Protein AF-A0A2C9KRB4-F1 (afdb_monomer_lite)

pLDDT: mean 85.04, std 13.97, range [36.88, 95.88]

Radius of gyration: 38.35 Å; chains: 1; bounding box: 72×37×113 Å

Sequence (170 aa):
MSRGKLKPEDERCIQTNYVYLKENLNALDIVDYLYQHSVITLDDKQNISKPGLSRPDRNEVLLSTLLNAGPGDAFKYFLASLSKQYVHVLKKIQNKEGRTVDSGEQQTQSLLDKLADKDRIIANLKEENESLKIDLTEALKNVDSLKEELSEFSVDILLLSYTLDILLHI

Secondary structure (DSSP, 8-state):
---BPPPHHHHHHHHHTHHHHHHH--HHHHHHHHHHTTSS-HHHHHHHT-TT--HHHHHHHHHHHHHTB-SSSHHHHHHHHHHHH-HHHHHHHHHHS---TTTHHHHHHHHHHHHHHHHHHHHHHHHHHHHHHHHHHHHHHHHHHHHHHHHHHHHHHHHHHHHHHHHH--

Organism: Biomphalaria glabrata (NCBI:txid6526)

Structure (mmCIF, N/CA/C/O backbone):
data_AF-A0A2C9KRB4-F1
#
_entry.id   AF-A0A2C9KRB4-F1
#
loop_
_atom_site.group_PDB
_atom_site.id
_atom_site.type_symbol
_atom_site.label_atom_id
_atom_site.label_alt_id
_atom_site.label_comp_id
_atom_site.label_asym_id
_atom_site.label_entity_id
_atom_site.label_seq_id
_atom_site.pdbx_PDB_ins_code
_atom_site.Cartn_x
_atom_site.Cartn_y
_atom_site.Cartn_z
_atom_site.occupancy
_atom_site.B_iso_or_equiv
_atom_site.auth_seq_id
_atom_site.auth_comp_id
_atom_site.auth_asym_id
_atom_site.auth_atom_id
_atom_site.pdbx_PDB_model_num
ATOM 1 N N . MET A 1 1 ? 1.153 -10.841 -25.582 1.00 51.75 1 MET A N 1
ATOM 2 C CA . MET A 1 1 ? 0.767 -9.624 -24.840 1.00 51.75 1 MET A CA 1
ATOM 3 C C . MET A 1 1 ? 0.851 -8.455 -25.798 1.00 51.75 1 MET A C 1
ATOM 5 O O . MET A 1 1 ? 1.926 -8.230 -26.345 1.00 51.75 1 MET A O 1
ATOM 9 N N . SER A 1 2 ? -0.255 -7.765 -26.062 1.00 53.62 2 SER A N 1
ATOM 10 C CA . SER A 1 2 ? -0.237 -6.569 -26.907 1.00 53.62 2 SER A CA 1
ATOM 11 C C . SER A 1 2 ? 0.432 -5.440 -26.128 1.00 53.62 2 SER A C 1
ATOM 13 O O . SER A 1 2 ? -0.192 -4.821 -25.270 1.00 53.62 2 SER A O 1
ATOM 15 N N . ARG A 1 3 ? 1.730 -5.234 -26.373 1.00 66.06 3 ARG A N 1
ATOM 16 C CA . ARG A 1 3 ? 2.472 -4.090 -25.837 1.00 66.06 3 ARG A CA 1
ATOM 17 C C . ARG A 1 3 ? 1.880 -2.803 -26.399 1.00 66.06 3 ARG A C 1
ATOM 19 O O . ARG A 1 3 ? 1.492 -2.752 -27.564 1.00 66.06 3 ARG A O 1
ATOM 26 N N . GLY A 1 4 ? 1.793 -1.781 -25.562 1.00 77.75 4 GLY A N 1
ATOM 27 C CA . GLY A 1 4 ? 1.141 -0.526 -25.907 1.00 77.75 4 GLY A CA 1
ATOM 28 C C . GLY A 1 4 ? 1.302 0.497 -24.797 1.00 77.75 4 GLY A C 1
ATOM 29 O O . GLY A 1 4 ? 1.975 0.247 -23.800 1.00 77.75 4 GLY A O 1
ATOM 30 N N . LYS A 1 5 ? 0.668 1.653 -24.952 1.00 84.19 5 LYS A N 1
ATOM 31 C CA . LYS A 1 5 ? 0.693 2.669 -23.901 1.00 84.19 5 LYS A CA 1
ATOM 32 C C . LYS A 1 5 ? -0.172 2.240 -22.723 1.00 84.19 5 LYS A C 1
ATOM 34 O O . LYS A 1 5 ? -1.216 1.610 -22.913 1.00 84.19 5 LYS A O 1
ATOM 39 N N . LEU A 1 6 ? 0.282 2.575 -21.521 1.00 87.38 6 LEU A N 1
ATOM 40 C CA . LEU A 1 6 ? -0.529 2.501 -20.311 1.00 87.38 6 LEU A CA 1
ATOM 41 C C . LEU A 1 6 ? -1.805 3.350 -20.484 1.00 87.38 6 LEU A C 1
ATOM 43 O O . LEU A 1 6 ? -1.886 4.196 -21.379 1.00 87.38 6 LEU A O 1
ATOM 47 N N . LYS A 1 7 ? -2.822 3.136 -19.642 1.00 89.12 7 LYS A N 1
ATOM 48 C CA . LYS A 1 7 ? -3.998 4.018 -19.650 1.00 89.12 7 LYS A CA 1
ATOM 49 C C . LYS A 1 7 ? -3.538 5.459 -19.392 1.00 89.12 7 LYS A C 1
ATOM 51 O O . LYS A 1 7 ? -2.646 5.634 -18.562 1.00 89.12 7 LYS A O 1
ATOM 56 N N . PRO A 1 8 ? -4.117 6.477 -20.055 1.00 86.44 8 PRO A N 1
ATOM 57 C CA . PRO A 1 8 ? -3.631 7.855 -19.957 1.00 86.44 8 PRO A CA 1
ATOM 58 C C . PRO A 1 8 ? -3.492 8.362 -18.521 1.00 86.44 8 PRO A C 1
ATOM 60 O O . PRO A 1 8 ? -2.616 9.167 -18.218 1.00 86.44 8 PRO A O 1
ATOM 63 N N . GLU A 1 9 ? -4.350 7.895 -17.622 1.00 86.62 9 GLU A N 1
ATOM 64 C CA . GLU A 1 9 ? -4.363 8.348 -16.237 1.00 86.62 9 GLU A CA 1
ATOM 65 C C . GLU A 1 9 ? -3.289 7.651 -15.408 1.00 86.62 9 GLU A C 1
ATOM 67 O O . GLU A 1 9 ? -2.543 8.319 -14.703 1.00 86.62 9 GLU A O 1
ATOM 72 N N . ASP A 1 10 ? -3.115 6.346 -15.596 1.00 89.25 10 ASP A N 1
ATOM 73 C CA . ASP A 1 10 ? -2.020 5.592 -14.985 1.00 89.25 10 ASP A CA 1
ATOM 74 C C . ASP A 1 10 ? -0.652 6.094 -15.504 1.00 89.25 10 ASP A C 1
ATOM 76 O O . ASP A 1 10 ? 0.325 6.196 -14.757 1.00 89.25 10 ASP A O 1
ATOM 80 N N . GLU A 1 11 ? -0.576 6.451 -16.794 1.00 89.50 11 GLU A N 1
ATOM 81 C CA . GLU A 1 11 ? 0.613 7.036 -17.425 1.00 89.50 11 GLU A CA 1
ATOM 82 C C . GLU A 1 11 ? 0.963 8.371 -16.755 1.00 89.50 11 GLU A C 1
ATOM 84 O O . GLU A 1 11 ? 2.108 8.605 -16.350 1.00 89.50 11 GLU A O 1
ATOM 89 N N . ARG A 1 12 ? -0.052 9.221 -16.561 1.00 89.94 12 ARG A N 1
ATOM 90 C CA . ARG A 1 12 ? 0.076 10.510 -15.881 1.00 89.94 12 ARG A CA 1
ATOM 91 C C . ARG A 1 12 ? 0.514 10.351 -14.425 1.00 89.94 12 ARG A C 1
ATOM 93 O O . ARG A 1 12 ? 1.317 11.174 -13.970 1.00 89.94 12 ARG A O 1
ATOM 100 N N . CYS A 1 13 ? 0.076 9.303 -13.722 1.00 89.38 13 CYS A N 1
ATOM 101 C CA . CYS A 1 13 ? 0.550 8.995 -12.370 1.00 89.38 13 CYS A CA 1
ATOM 102 C C . CYS A 1 13 ? 2.064 8.843 -12.336 1.00 89.38 13 CYS A C 1
ATOM 104 O O . CYS A 1 13 ? 2.760 9.460 -11.521 1.00 89.38 13 CYS A O 1
ATOM 106 N N . ILE A 1 14 ? 2.565 7.973 -13.213 1.00 91.00 14 ILE A N 1
ATOM 107 C CA . ILE A 1 14 ? 3.976 7.614 -13.263 1.00 91.00 14 ILE A CA 1
ATOM 108 C C . ILE A 1 14 ? 4.787 8.840 -13.667 1.00 91.00 14 ILE A C 1
ATOM 110 O O . ILE A 1 14 ? 5.778 9.143 -13.011 1.00 91.00 14 ILE A O 1
ATOM 114 N N . GLN A 1 15 ? 4.345 9.583 -14.684 1.00 91.88 15 GLN A N 1
ATOM 115 C CA . GLN A 1 15 ? 5.037 10.780 -15.165 1.00 91.88 15 GLN A CA 1
ATOM 116 C C . GLN A 1 15 ? 5.104 11.881 -14.099 1.00 91.88 15 GLN A C 1
ATOM 118 O O . GLN A 1 15 ? 6.171 12.441 -13.853 1.00 91.88 15 GLN A O 1
ATOM 123 N N . THR A 1 16 ? 3.999 12.149 -13.398 1.00 91.62 16 THR A N 1
ATOM 124 C CA . THR A 1 16 ? 3.935 13.189 -12.352 1.00 91.62 16 THR A CA 1
ATOM 125 C C . THR A 1 16 ? 4.835 12.860 -11.158 1.00 91.62 16 THR A C 1
ATOM 127 O O . THR A 1 16 ? 5.365 13.754 -10.494 1.00 91.62 16 THR A O 1
ATOM 130 N N . ASN A 1 17 ? 5.033 11.571 -10.879 1.00 92.44 17 ASN A N 1
ATOM 131 C CA . ASN A 1 17 ? 5.830 11.092 -9.754 1.00 92.44 17 ASN A CA 1
ATOM 132 C C . ASN A 1 17 ? 7.190 10.517 -10.183 1.00 92.44 17 ASN A C 1
ATOM 134 O O . ASN A 1 17 ? 7.875 9.918 -9.357 1.00 92.44 17 ASN A O 1
ATOM 138 N N . TYR A 1 18 ? 7.605 10.714 -11.437 1.00 92.38 18 TYR A N 1
ATOM 139 C CA . TYR A 1 18 ? 8.699 9.962 -12.057 1.00 92.38 18 TYR A CA 1
ATOM 140 C C . TYR A 1 18 ? 10.023 10.084 -11.299 1.00 92.38 18 TYR A C 1
ATOM 142 O O . TYR A 1 18 ? 10.625 9.078 -10.933 1.00 92.38 18 TYR A O 1
ATOM 150 N N . VAL A 1 19 ? 10.443 11.316 -10.991 1.00 92.31 19 VAL A N 1
ATOM 151 C CA . VAL A 1 19 ? 11.684 11.589 -10.242 1.00 92.31 19 VAL A CA 1
ATOM 152 C C . VAL A 1 19 ? 11.634 10.945 -8.857 1.00 92.31 19 VAL A C 1
ATOM 154 O O . VAL A 1 19 ? 12.566 10.260 -8.444 1.00 92.31 19 VAL A O 1
ATOM 157 N N . TYR A 1 20 ? 10.503 11.091 -8.166 1.00 93.19 20 TYR A N 1
ATOM 158 C CA . TYR A 1 20 ? 10.317 10.528 -6.835 1.00 93.19 20 TYR A CA 1
ATOM 159 C C . TYR A 1 20 ? 10.381 8.993 -6.851 1.00 93.19 20 TYR A C 1
ATOM 161 O O . TYR A 1 20 ? 11.080 8.399 -6.031 1.00 93.19 20 TYR A O 1
ATOM 169 N N . LEU A 1 21 ? 9.709 8.351 -7.810 1.00 93.81 21 LEU A N 1
ATOM 170 C CA . LEU A 1 21 ? 9.755 6.901 -8.004 1.00 93.81 21 LEU A CA 1
ATOM 171 C C . LEU A 1 21 ? 11.175 6.429 -8.350 1.00 93.81 21 LEU A C 1
ATOM 173 O O . LEU A 1 21 ? 11.656 5.453 -7.779 1.00 93.81 21 LEU A O 1
ATOM 177 N N . LYS A 1 22 ? 11.887 7.151 -9.222 1.00 94.31 22 LYS A N 1
ATOM 178 C CA . LYS A 1 22 ? 13.268 6.830 -9.603 1.00 94.31 22 LYS A CA 1
ATOM 179 C C . LYS A 1 22 ? 14.219 6.830 -8.402 1.00 94.31 22 LYS A C 1
ATOM 181 O O . LYS A 1 22 ? 15.101 5.978 -8.325 1.00 94.31 22 LYS A O 1
ATOM 186 N N . GLU A 1 23 ? 14.032 7.734 -7.447 1.00 93.50 23 GLU A N 1
ATOM 187 C CA . GLU A 1 23 ? 14.909 7.855 -6.276 1.00 93.50 23 GLU A CA 1
ATOM 188 C C . GLU A 1 23 ? 14.564 6.887 -5.135 1.00 93.50 23 GLU A C 1
ATOM 190 O O . GLU A 1 23 ? 15.471 6.424 -4.433 1.00 93.50 23 GLU A O 1
ATOM 195 N N . ASN A 1 24 ? 13.274 6.577 -4.957 1.00 92.75 24 ASN A N 1
ATOM 196 C CA . ASN A 1 24 ? 12.744 5.907 -3.761 1.00 92.75 24 ASN A CA 1
ATOM 197 C C . ASN A 1 24 ? 12.377 4.431 -3.973 1.00 92.75 24 ASN A C 1
ATOM 199 O O . ASN A 1 24 ? 11.969 3.766 -3.024 1.00 92.75 24 ASN A O 1
ATOM 203 N N . LEU A 1 25 ? 12.521 3.906 -5.190 1.00 94.00 25 LEU A N 1
ATOM 204 C CA . LEU A 1 25 ? 12.311 2.489 -5.476 1.00 94.00 25 LEU A CA 1
ATOM 205 C C . LEU A 1 25 ? 13.623 1.701 -5.506 1.00 94.00 25 LEU A C 1
ATOM 207 O O . LEU A 1 25 ? 14.718 2.245 -5.671 1.00 94.00 25 LEU A O 1
ATOM 211 N N . ASN A 1 26 ? 13.494 0.384 -5.414 1.00 94.25 26 ASN A N 1
ATOM 212 C CA . ASN A 1 26 ? 14.504 -0.555 -5.869 1.00 94.25 26 ASN A CA 1
ATOM 213 C C . ASN A 1 26 ? 13.834 -1.560 -6.806 1.00 94.25 26 ASN A C 1
ATOM 215 O O . ASN A 1 26 ? 13.062 -2.416 -6.376 1.00 94.25 26 ASN A O 1
ATOM 219 N N . ALA A 1 27 ? 14.128 -1.447 -8.100 1.00 93.62 27 ALA A N 1
ATOM 220 C CA . ALA A 1 27 ? 13.495 -2.259 -9.131 1.00 93.62 27 ALA A CA 1
ATOM 221 C C . ALA A 1 27 ? 13.661 -3.771 -8.910 1.00 93.62 27 ALA A C 1
ATOM 223 O O . ALA A 1 27 ? 12.767 -4.532 -9.274 1.00 93.62 27 ALA A O 1
ATOM 224 N N . LEU A 1 28 ? 14.761 -4.208 -8.283 1.00 94.31 28 LEU A N 1
ATOM 225 C CA . LEU A 1 28 ? 15.015 -5.627 -8.016 1.00 94.31 28 LEU A CA 1
ATOM 226 C C . LEU A 1 28 ? 13.989 -6.255 -7.070 1.00 94.31 28 LEU A C 1
ATOM 228 O O . LEU A 1 28 ? 13.692 -7.435 -7.205 1.00 94.31 28 LEU A O 1
ATOM 232 N N . ASP A 1 29 ? 13.406 -5.470 -6.168 1.00 93.75 29 ASP A N 1
ATOM 233 C CA . ASP A 1 29 ? 12.426 -5.982 -5.206 1.00 93.75 29 ASP A CA 1
ATOM 234 C C . ASP A 1 29 ? 11.039 -6.185 -5.840 1.00 93.75 29 ASP A C 1
ATOM 236 O O . ASP A 1 29 ? 10.172 -6.874 -5.305 1.00 93.75 29 ASP A O 1
ATOM 240 N N . ILE A 1 30 ? 10.822 -5.560 -6.999 1.00 94.00 30 ILE A N 1
ATOM 241 C CA . ILE A 1 30 ? 9.525 -5.460 -7.673 1.00 94.00 30 ILE A CA 1
ATOM 242 C C . ILE A 1 30 ? 9.490 -6.327 -8.940 1.00 94.00 30 ILE A C 1
ATOM 244 O O . ILE A 1 30 ? 8.440 -6.862 -9.302 1.00 94.00 30 ILE A O 1
ATOM 248 N N . VAL A 1 31 ? 10.633 -6.483 -9.616 1.00 94.69 31 VAL A N 1
ATOM 249 C CA . VAL A 1 31 ? 10.746 -7.120 -10.937 1.00 94.69 31 VAL A CA 1
ATOM 250 C C . VAL A 1 31 ? 10.208 -8.553 -10.956 1.00 94.69 31 VAL A C 1
ATOM 252 O O . VAL A 1 31 ? 9.504 -8.930 -11.891 1.00 94.69 31 VAL A O 1
ATOM 255 N N . ASP A 1 32 ? 10.457 -9.337 -9.905 1.00 94.81 32 ASP A N 1
ATOM 256 C CA . ASP A 1 32 ? 9.983 -10.721 -9.819 1.00 94.81 32 ASP A CA 1
ATOM 257 C C . ASP A 1 32 ? 8.461 -10.800 -9.731 1.00 94.81 32 ASP A C 1
ATOM 259 O O . ASP A 1 32 ? 7.839 -11.619 -10.410 1.00 94.81 32 ASP A O 1
ATOM 263 N N . TYR A 1 33 ? 7.855 -9.902 -8.953 1.00 94.88 33 TYR A N 1
ATOM 264 C CA . TYR A 1 33 ? 6.407 -9.821 -8.816 1.00 94.88 33 TYR A CA 1
ATOM 265 C C . TYR A 1 33 ? 5.746 -9.413 -10.139 1.00 94.88 33 TYR A C 1
ATOM 267 O O . TYR A 1 33 ? 4.766 -10.023 -10.566 1.00 94.88 33 TYR A O 1
ATOM 275 N N . LEU A 1 34 ? 6.308 -8.420 -10.831 1.00 93.62 34 LEU A N 1
ATOM 276 C CA . LEU A 1 34 ? 5.795 -7.987 -12.132 1.00 93.62 34 LEU A CA 1
ATOM 277 C C . LEU A 1 34 ? 5.938 -9.072 -13.202 1.00 93.62 34 LEU A C 1
ATOM 279 O O . LEU A 1 34 ? 5.033 -9.242 -14.020 1.00 93.62 34 LEU A O 1
ATOM 283 N N . TYR A 1 35 ? 7.036 -9.827 -13.184 1.00 94.62 35 TYR A N 1
ATOM 284 C CA . TYR A 1 35 ? 7.238 -10.952 -14.094 1.00 94.62 35 TYR A CA 1
ATOM 285 C C . TYR A 1 35 ? 6.245 -12.087 -13.818 1.00 94.62 35 TYR A C 1
ATOM 287 O O . TYR A 1 35 ? 5.615 -12.594 -14.744 1.00 94.62 35 TYR A O 1
ATOM 295 N N . GLN A 1 36 ? 6.029 -12.440 -12.545 1.00 94.94 36 GLN A N 1
ATOM 296 C CA . GLN A 1 36 ? 5.055 -13.460 -12.144 1.00 94.94 36 GLN A CA 1
ATOM 297 C C . GLN A 1 36 ? 3.637 -13.129 -12.632 1.00 94.94 36 GLN A C 1
ATOM 299 O O . GLN A 1 36 ? 2.911 -14.012 -13.084 1.00 94.94 36 GLN A O 1
ATOM 304 N N . HIS A 1 37 ? 3.253 -11.854 -12.580 1.00 92.56 37 HIS A N 1
ATOM 305 C CA . HIS A 1 37 ? 1.958 -11.375 -13.068 1.00 92.56 37 HIS A CA 1
ATOM 306 C C . HIS A 1 37 ? 1.946 -11.046 -14.569 1.00 92.56 37 HIS A C 1
ATOM 308 O O . HIS A 1 37 ? 0.973 -10.487 -15.068 1.00 92.56 37 HIS A O 1
ATOM 314 N N . SER A 1 38 ? 3.005 -11.416 -15.299 1.00 90.81 38 SER A N 1
ATOM 315 C CA . SER A 1 38 ? 3.153 -11.202 -16.743 1.00 90.81 38 SER A CA 1
ATOM 316 C C . SER A 1 38 ? 2.988 -9.735 -17.178 1.00 90.81 38 SER A C 1
ATOM 318 O O . SER A 1 38 ? 2.582 -9.451 -18.302 1.00 90.81 38 SER A O 1
ATOM 320 N N . VAL A 1 39 ? 3.312 -8.792 -16.288 1.00 92.19 39 VAL A N 1
ATOM 321 C CA . VAL A 1 39 ? 3.333 -7.349 -16.582 1.00 92.19 39 VAL A CA 1
ATOM 322 C C . VAL A 1 39 ? 4.549 -6.995 -17.432 1.00 92.19 39 VAL A C 1
ATOM 324 O O . VAL A 1 39 ? 4.472 -6.150 -18.320 1.00 92.19 39 VAL A O 1
ATOM 327 N N . ILE A 1 40 ? 5.667 -7.662 -17.157 1.00 93.56 40 ILE A N 1
ATOM 328 C CA . ILE A 1 40 ? 6.922 -7.531 -17.891 1.00 93.56 40 ILE A CA 1
ATOM 329 C C . ILE A 1 40 ? 7.336 -8.889 -18.456 1.00 93.56 40 ILE A C 1
ATOM 331 O O . ILE A 1 40 ? 6.948 -9.942 -17.947 1.00 93.56 40 ILE A O 1
ATOM 335 N N . THR A 1 41 ? 8.134 -8.865 -19.516 1.00 93.38 41 THR A N 1
ATOM 336 C CA . THR A 1 41 ? 8.676 -10.068 -20.157 1.00 93.38 41 THR A CA 1
ATOM 337 C C . THR A 1 41 ? 9.975 -10.527 -19.494 1.00 93.38 41 THR A C 1
ATOM 339 O O . THR A 1 41 ? 10.550 -9.828 -18.656 1.00 93.38 41 THR A O 1
ATOM 342 N N . LEU A 1 42 ? 10.457 -11.713 -19.876 1.00 93.56 42 LEU A N 1
ATOM 343 C CA . LEU A 1 42 ? 11.749 -12.213 -19.409 1.00 93.56 42 LEU A CA 1
ATOM 344 C C . LEU A 1 42 ? 12.895 -11.284 -19.840 1.00 93.56 42 LEU A C 1
ATOM 346 O O . LEU A 1 42 ? 13.772 -10.999 -19.028 1.00 93.56 42 LEU A O 1
ATOM 350 N N . ASP A 1 43 ? 12.839 -10.764 -21.067 1.00 93.88 43 ASP A N 1
ATOM 351 C CA . ASP A 1 43 ? 13.831 -9.822 -21.596 1.00 93.88 43 ASP A CA 1
ATOM 352 C C . ASP A 1 43 ? 13.854 -8.526 -20.778 1.00 93.88 43 ASP A C 1
ATOM 354 O O . ASP A 1 43 ? 14.919 -8.039 -20.403 1.00 93.88 43 ASP A O 1
ATOM 358 N N . ASP A 1 44 ? 12.682 -7.990 -20.421 1.00 94.25 44 ASP A N 1
ATOM 359 C CA . ASP A 1 44 ? 12.593 -6.797 -19.569 1.00 94.25 44 ASP A CA 1
ATOM 360 C C . ASP A 1 44 ? 13.193 -7.057 -18.189 1.00 94.25 44 ASP A C 1
ATOM 362 O O . ASP A 1 44 ? 13.971 -6.249 -17.684 1.00 94.25 44 ASP A O 1
ATOM 366 N N . LYS A 1 45 ? 12.864 -8.205 -17.583 1.00 94.31 45 LYS A N 1
ATOM 367 C CA . LYS A 1 45 ? 13.419 -8.608 -16.290 1.00 94.31 45 LYS A CA 1
ATOM 368 C C . LYS A 1 45 ? 14.944 -8.695 -16.357 1.00 94.31 45 LYS A C 1
ATOM 370 O O . LYS A 1 45 ? 15.618 -8.166 -15.479 1.00 94.31 45 LYS A O 1
ATOM 375 N N . GLN A 1 46 ? 15.495 -9.304 -17.405 1.00 94.12 46 GLN A N 1
ATOM 376 C CA . GLN A 1 46 ? 16.944 -9.373 -17.606 1.00 94.12 46 GLN A CA 1
ATOM 377 C C . GLN A 1 46 ? 17.568 -7.987 -17.802 1.00 94.12 46 GLN A C 1
ATOM 379 O O . GLN A 1 46 ? 18.629 -7.718 -17.242 1.00 94.12 46 GLN A O 1
ATOM 384 N N . ASN A 1 47 ? 16.900 -7.089 -18.529 1.00 94.06 47 ASN A N 1
ATOM 385 C CA . ASN A 1 47 ? 17.357 -5.714 -18.731 1.00 94.06 47 ASN A CA 1
ATOM 386 C C . ASN A 1 47 ? 17.364 -4.904 -17.427 1.00 94.06 47 ASN A C 1
ATOM 388 O O . ASN A 1 47 ? 18.324 -4.184 -17.156 1.00 94.06 47 ASN A O 1
ATOM 392 N N . ILE A 1 48 ? 16.333 -5.051 -16.593 1.00 93.75 48 ILE A N 1
ATOM 393 C CA . ILE A 1 48 ? 16.219 -4.379 -15.290 1.00 93.75 48 ILE A CA 1
ATOM 394 C C . ILE A 1 48 ? 17.249 -4.932 -14.296 1.00 93.75 48 ILE A C 1
ATOM 396 O O . ILE A 1 48 ? 17.855 -4.178 -13.534 1.00 93.75 48 ILE A O 1
ATOM 400 N N . SER A 1 49 ? 17.472 -6.247 -14.306 1.00 92.50 49 SER A N 1
ATOM 401 C CA . SER A 1 49 ? 18.419 -6.934 -13.420 1.00 92.50 49 SER A CA 1
ATOM 402 C C . SER A 1 49 ? 19.847 -6.987 -13.967 1.00 92.50 49 SER A C 1
ATOM 404 O O . SER A 1 49 ? 20.696 -7.674 -13.396 1.00 92.50 49 SER A O 1
ATOM 406 N N . LYS A 1 50 ? 20.137 -6.274 -15.061 1.00 92.81 50 LYS A N 1
ATOM 407 C CA . LYS A 1 50 ? 21.443 -6.327 -15.711 1.00 92.81 50 LYS A CA 1
ATOM 408 C C . LYS A 1 50 ? 22.549 -5.838 -14.751 1.00 92.81 50 LYS A C 1
ATOM 410 O O . LYS A 1 50 ? 22.418 -4.773 -14.133 1.00 92.81 50 LYS A O 1
ATOM 415 N N . PRO A 1 51 ? 23.658 -6.590 -14.620 1.00 88.94 51 PRO A N 1
ATOM 416 C CA . PRO A 1 51 ? 24.786 -6.183 -13.790 1.00 88.94 51 PRO A CA 1
ATOM 417 C C . PRO A 1 51 ? 25.372 -4.842 -14.245 1.00 88.94 51 PRO A C 1
ATOM 419 O O . PRO A 1 51 ? 25.439 -4.555 -15.439 1.00 88.94 51 PRO A O 1
ATOM 422 N N . GLY A 1 52 ? 25.816 -4.025 -13.289 1.00 88.75 52 GLY A N 1
ATOM 423 C CA . GLY A 1 52 ? 26.480 -2.745 -13.562 1.00 88.75 52 GLY A CA 1
ATOM 424 C C . GLY A 1 52 ? 25.562 -1.522 -13.669 1.00 88.75 52 GLY A C 1
ATOM 425 O O . GLY A 1 52 ? 26.072 -0.409 -13.626 1.00 88.75 52 GLY A O 1
ATOM 426 N N . LEU A 1 53 ? 24.233 -1.679 -13.728 1.00 92.06 53 LEU A N 1
ATOM 427 C CA . LEU A 1 53 ? 23.329 -0.527 -13.601 1.00 92.06 53 LEU A CA 1
ATOM 428 C C . LEU A 1 53 ? 23.274 -0.026 -12.157 1.00 92.06 53 LEU A C 1
ATOM 430 O O . LEU A 1 53 ? 23.210 -0.833 -11.224 1.00 92.06 53 LEU A O 1
ATOM 434 N N . SER A 1 54 ? 23.235 1.293 -11.970 1.00 93.62 54 SER A N 1
ATOM 435 C CA . SER A 1 54 ? 22.959 1.894 -10.665 1.00 93.62 54 SER A CA 1
ATOM 436 C C . SER A 1 54 ? 21.476 1.732 -10.293 1.00 93.62 54 SER A C 1
ATOM 438 O O . SER A 1 54 ? 20.630 1.493 -11.156 1.00 93.62 54 SER A O 1
ATOM 440 N N . ARG A 1 55 ? 21.127 1.858 -9.003 1.00 94.12 55 ARG A N 1
ATOM 441 C CA . ARG A 1 55 ? 19.722 1.806 -8.547 1.00 94.12 55 ARG A CA 1
ATOM 442 C C . ARG A 1 55 ? 18.797 2.754 -9.338 1.00 94.12 55 ARG A C 1
ATOM 444 O O . ARG A 1 55 ? 17.785 2.263 -9.837 1.00 94.12 55 ARG A O 1
ATOM 451 N N . PRO A 1 56 ? 19.104 4.059 -9.489 1.00 93.81 56 PRO A N 1
ATOM 452 C CA . PRO A 1 56 ? 18.232 4.961 -10.238 1.00 93.81 56 PRO A CA 1
ATOM 453 C C . PRO A 1 56 ? 18.115 4.584 -11.720 1.00 93.81 56 PRO A C 1
ATOM 455 O O . PRO A 1 56 ? 17.029 4.722 -12.276 1.00 93.81 56 PRO A O 1
ATOM 458 N N . ASP A 1 57 ? 19.170 4.056 -12.345 1.00 94.56 57 ASP A N 1
ATOM 459 C CA . ASP A 1 57 ? 19.104 3.643 -13.754 1.00 94.56 57 ASP A CA 1
ATOM 460 C C . ASP A 1 57 ? 18.232 2.393 -13.933 1.00 94.56 57 ASP A C 1
ATOM 462 O O . ASP A 1 57 ? 17.416 2.328 -14.848 1.00 94.56 57 ASP A O 1
ATOM 466 N N . ARG A 1 58 ? 18.320 1.414 -13.019 1.00 95.50 58 ARG A N 1
ATOM 467 C CA . ARG A 1 58 ? 17.412 0.247 -13.033 1.00 95.50 58 ARG A CA 1
ATOM 468 C C . ARG A 1 58 ? 15.959 0.667 -12.857 1.00 95.50 58 ARG A C 1
ATOM 470 O O . ARG A 1 58 ? 15.079 0.135 -13.530 1.00 95.50 58 ARG A O 1
ATOM 477 N N . ASN A 1 59 ? 15.706 1.619 -11.961 1.00 95.88 59 ASN A N 1
ATOM 478 C CA . ASN A 1 59 ? 14.365 2.153 -11.746 1.00 95.88 59 ASN A CA 1
ATOM 479 C C . ASN A 1 59 ? 13.847 2.876 -12.991 1.00 95.88 59 ASN A C 1
ATOM 481 O O . ASN A 1 59 ? 12.683 2.727 -13.336 1.00 95.88 59 ASN A O 1
ATOM 485 N N . GLU A 1 60 ? 14.696 3.613 -13.699 1.00 95.25 60 GLU A N 1
ATOM 486 C CA . GLU A 1 60 ? 14.339 4.235 -14.975 1.00 95.25 60 GLU A CA 1
ATOM 487 C C . GLU A 1 60 ? 13.976 3.197 -16.047 1.00 95.25 60 GLU A C 1
ATOM 489 O O . GLU A 1 60 ? 12.949 3.337 -16.717 1.00 95.25 60 GLU A O 1
ATOM 494 N N . VAL A 1 61 ? 14.743 2.108 -16.160 1.00 95.06 61 VAL A N 1
ATOM 495 C CA . VAL A 1 61 ? 14.403 0.997 -17.067 1.00 95.06 61 VAL A CA 1
ATOM 496 C C . VAL A 1 61 ? 13.066 0.361 -16.670 1.00 95.06 61 VAL A C 1
ATOM 498 O O . VAL A 1 61 ? 12.223 0.105 -17.527 1.00 95.06 61 VAL A O 1
ATOM 501 N N . LEU A 1 62 ? 12.817 0.161 -15.375 1.00 95.19 62 LEU A N 1
ATOM 502 C CA . LEU A 1 62 ? 11.540 -0.358 -14.886 1.00 95.19 62 LEU A CA 1
ATOM 503 C C . LEU A 1 62 ? 10.366 0.570 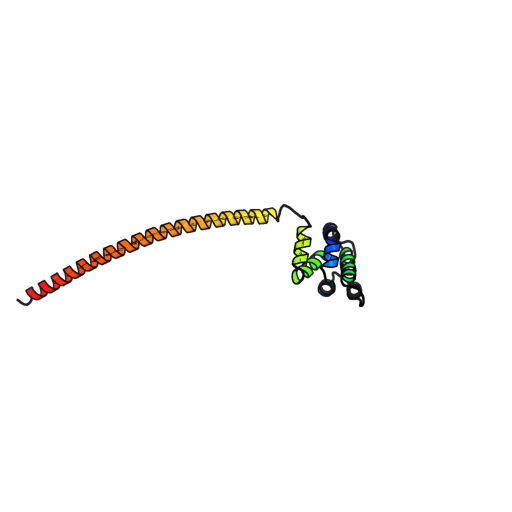-15.235 1.00 95.19 62 LEU A C 1
ATOM 505 O O . LEU A 1 62 ? 9.362 0.110 -15.774 1.00 95.19 62 LEU A O 1
ATOM 509 N N . LEU A 1 63 ? 10.475 1.865 -14.926 1.00 95.19 63 LEU A N 1
ATOM 510 C CA . LEU A 1 63 ? 9.395 2.833 -15.136 1.00 95.19 63 LEU A CA 1
ATOM 511 C C . LEU A 1 63 ? 9.094 3.018 -16.626 1.00 95.19 63 LEU A C 1
ATOM 513 O O . LEU A 1 63 ? 7.929 3.042 -17.016 1.00 95.19 63 LEU A O 1
ATOM 517 N N . SER A 1 64 ? 10.125 3.082 -17.469 1.00 93.31 64 SER A N 1
ATOM 518 C CA . SER A 1 64 ? 9.958 3.138 -18.926 1.00 93.31 64 SER A CA 1
ATOM 519 C C . SER A 1 64 ? 9.332 1.860 -19.490 1.00 93.31 64 SER A C 1
ATOM 521 O O . SER A 1 64 ? 8.465 1.936 -20.361 1.00 93.31 64 SER A O 1
ATOM 523 N N . THR A 1 65 ? 9.688 0.689 -18.956 1.00 93.56 65 THR A N 1
ATOM 524 C CA . THR A 1 65 ? 9.030 -0.579 -19.306 1.00 93.56 65 THR A CA 1
ATOM 525 C C . THR A 1 65 ? 7.553 -0.550 -18.912 1.00 93.56 65 THR A C 1
ATOM 527 O O . THR A 1 65 ? 6.694 -0.920 -19.710 1.00 93.56 65 THR A O 1
ATOM 530 N N . LEU A 1 66 ? 7.240 -0.055 -17.712 1.00 93.00 66 LEU A N 1
ATOM 531 C CA . LEU A 1 66 ? 5.876 0.014 -17.193 1.00 93.00 66 LEU A CA 1
ATOM 532 C C . LEU A 1 66 ? 4.982 0.938 -18.034 1.00 93.00 66 LEU A C 1
ATOM 534 O O . LEU A 1 66 ? 3.854 0.567 -18.338 1.00 93.00 66 LEU A O 1
ATOM 538 N N . LEU A 1 67 ? 5.492 2.091 -18.480 1.00 92.25 67 LEU A N 1
ATOM 539 C CA . LEU A 1 67 ? 4.768 3.009 -19.378 1.00 92.25 67 LEU A CA 1
ATOM 540 C C . LEU A 1 67 ? 4.377 2.351 -20.718 1.00 92.25 67 LEU A C 1
ATOM 542 O O . LEU A 1 67 ? 3.391 2.750 -21.339 1.00 92.25 67 LEU A O 1
ATOM 546 N N . ASN A 1 68 ? 5.122 1.323 -21.136 1.00 90.50 68 ASN A N 1
ATOM 547 C CA . ASN A 1 68 ? 4.923 0.577 -22.382 1.00 90.50 68 ASN A CA 1
ATOM 548 C C . ASN A 1 68 ? 4.299 -0.820 -22.177 1.00 90.50 68 ASN A C 1
ATOM 550 O O . ASN A 1 68 ? 4.247 -1.631 -23.110 1.00 90.50 68 ASN A O 1
ATOM 554 N N . ALA A 1 69 ? 3.820 -1.125 -20.967 1.00 87.44 69 ALA A N 1
ATOM 555 C CA . ALA A 1 69 ? 3.260 -2.433 -20.625 1.00 87.44 69 ALA A CA 1
ATOM 556 C C . ALA A 1 69 ? 1.852 -2.680 -21.214 1.00 87.44 69 ALA A C 1
ATOM 558 O O . ALA A 1 69 ? 1.361 -3.808 -21.189 1.00 87.44 69 ALA A O 1
ATOM 559 N N . GLY A 1 70 ? 1.216 -1.655 -21.793 1.00 84.81 70 GLY A N 1
ATOM 560 C CA . GLY A 1 70 ? -0.122 -1.718 -22.386 1.00 84.81 70 GLY A CA 1
ATOM 561 C C . GLY A 1 70 ? -1.245 -1.262 -21.446 1.00 84.81 70 GLY A C 1
ATOM 562 O O . GLY A 1 70 ? -1.034 -1.120 -20.243 1.00 84.81 70 GLY A O 1
ATOM 563 N N . PRO A 1 71 ? -2.474 -1.073 -21.962 1.00 81.88 71 PRO A N 1
ATOM 564 C CA . PRO A 1 71 ? -3.613 -0.533 -21.208 1.00 81.88 71 PRO A CA 1
ATOM 565 C C . PRO A 1 71 ? -4.274 -1.563 -20.269 1.00 81.88 71 PRO A C 1
ATOM 567 O O . PRO A 1 71 ? -5.439 -1.412 -19.900 1.00 81.88 71 PRO A O 1
ATOM 570 N N . GLY A 1 72 ? -3.568 -2.644 -19.929 1.00 83.94 72 GLY A N 1
ATOM 571 C CA . GLY A 1 72 ? -4.062 -3.711 -19.061 1.00 83.94 72 GLY A CA 1
ATOM 572 C C . GLY A 1 72 ? -3.964 -3.364 -17.573 1.00 83.94 72 GLY A C 1
ATOM 573 O O . GLY A 1 72 ? -3.989 -2.204 -17.173 1.00 83.94 72 GLY A O 1
ATOM 574 N N . ASP A 1 73 ? -3.798 -4.394 -16.746 1.00 88.25 73 ASP A N 1
ATOM 575 C CA . ASP A 1 73 ? -3.684 -4.268 -15.286 1.00 88.25 73 ASP A CA 1
ATOM 576 C C . ASP A 1 73 ? -2.240 -4.025 -14.801 1.00 88.25 73 ASP A C 1
ATOM 578 O O . ASP A 1 73 ? -1.936 -4.174 -13.617 1.00 88.25 73 ASP A O 1
ATOM 582 N N . ALA A 1 74 ? -1.333 -3.638 -15.702 1.00 90.94 74 ALA A N 1
ATOM 583 C CA . ALA A 1 74 ? 0.085 -3.428 -15.407 1.00 90.94 74 ALA A CA 1
ATOM 584 C C . ALA A 1 74 ? 0.301 -2.465 -14.230 1.00 90.94 74 ALA A C 1
ATOM 586 O O . ALA A 1 74 ? 1.045 -2.766 -13.294 1.00 90.94 74 ALA A O 1
ATOM 587 N N . PHE A 1 75 ? -0.414 -1.339 -14.238 1.00 91.56 75 PHE A N 1
ATOM 588 C CA . PHE A 1 75 ? -0.336 -0.348 -13.172 1.00 91.56 75 PHE A CA 1
ATOM 589 C C . PHE A 1 75 ? -0.893 -0.870 -11.842 1.00 91.56 75 PHE A C 1
ATOM 591 O O . PHE A 1 75 ? -0.283 -0.678 -10.793 1.00 91.56 75 PHE A O 1
ATOM 598 N N . LYS A 1 76 ? -2.002 -1.617 -11.874 1.00 92.06 76 LYS A N 1
ATOM 599 C CA . LYS A 1 76 ? -2.596 -2.245 -10.684 1.00 92.06 76 LYS A CA 1
ATOM 600 C C . LYS A 1 76 ? -1.614 -3.200 -10.003 1.00 92.06 76 LYS A C 1
ATOM 602 O O . LYS A 1 76 ? -1.450 -3.145 -8.785 1.00 92.06 76 LYS A O 1
ATOM 607 N N . TYR A 1 77 ? -0.945 -4.057 -10.772 1.00 93.81 77 TYR A N 1
ATOM 608 C CA . TYR A 1 77 ? 0.067 -4.965 -10.231 1.00 93.81 77 TYR A CA 1
ATOM 609 C C . TYR A 1 77 ? 1.316 -4.221 -9.755 1.00 93.81 77 TYR A C 1
ATOM 611 O O . TYR A 1 77 ? 1.889 -4.585 -8.730 1.00 93.81 77 TYR A O 1
ATOM 619 N N . PHE A 1 78 ? 1.702 -3.134 -10.422 1.00 93.62 78 PHE A N 1
ATOM 620 C CA . PHE A 1 78 ? 2.746 -2.253 -9.910 1.00 93.62 78 PHE A CA 1
ATOM 621 C C . PHE A 1 78 ? 2.377 -1.674 -8.538 1.00 93.62 78 PHE A C 1
ATOM 623 O O . PHE A 1 78 ? 3.145 -1.844 -7.593 1.00 93.62 78 PHE A O 1
ATOM 630 N N . LEU A 1 79 ? 1.181 -1.113 -8.357 1.00 92.44 79 LEU A N 1
ATOM 631 C CA . LEU A 1 79 ? 0.725 -0.630 -7.047 1.00 92.44 79 LEU A CA 1
ATOM 632 C C . LEU A 1 79 ? 0.674 -1.750 -5.991 1.00 92.44 79 LEU A C 1
ATOM 634 O O . LEU A 1 79 ? 1.098 -1.542 -4.854 1.00 92.44 79 LEU A O 1
ATOM 638 N N . ALA A 1 80 ? 0.227 -2.952 -6.365 1.00 92.62 80 ALA A N 1
ATOM 639 C CA . ALA A 1 80 ? 0.208 -4.113 -5.472 1.00 92.62 80 ALA A CA 1
ATOM 640 C C . ALA A 1 80 ? 1.618 -4.577 -5.057 1.00 92.62 80 ALA A C 1
ATOM 642 O O . ALA A 1 80 ? 1.810 -5.099 -3.958 1.00 92.62 80 ALA A O 1
ATOM 643 N N . SER A 1 81 ? 2.626 -4.371 -5.907 1.00 92.69 81 SER A N 1
ATOM 644 C CA . SER A 1 81 ? 4.023 -4.612 -5.534 1.00 92.69 81 SER A CA 1
ATOM 645 C C . SER A 1 81 ? 4.511 -3.589 -4.502 1.00 92.69 81 SER A C 1
ATOM 647 O O . SER A 1 81 ? 5.147 -3.952 -3.511 1.00 92.69 81 SER A O 1
ATOM 649 N N . LEU A 1 82 ? 4.123 -2.319 -4.669 1.00 91.94 82 LEU A N 1
ATOM 650 C CA . LEU A 1 82 ? 4.490 -1.242 -3.755 1.00 91.94 82 LEU A CA 1
ATOM 651 C C . LEU A 1 82 ? 3.817 -1.388 -2.391 1.00 91.94 82 LEU A C 1
ATOM 653 O O . LEU A 1 82 ? 4.427 -1.060 -1.378 1.00 91.94 82 LEU A O 1
ATOM 657 N N . SER A 1 83 ? 2.595 -1.920 -2.321 1.00 89.19 83 SER A N 1
ATOM 658 C CA . SER A 1 83 ? 1.888 -2.079 -1.044 1.00 89.19 83 SER A CA 1
ATOM 659 C C . SER A 1 83 ? 2.584 -3.035 -0.072 1.00 89.19 83 SER A C 1
ATOM 661 O O . SER A 1 83 ? 2.326 -2.967 1.125 1.00 89.19 83 SER A O 1
ATOM 663 N N . LYS A 1 84 ? 3.468 -3.917 -0.557 1.00 86.06 84 LYS A N 1
ATOM 664 C CA . LYS A 1 84 ? 4.182 -4.882 0.291 1.00 86.06 84 LYS A CA 1
ATOM 665 C C . LYS A 1 84 ? 5.390 -4.277 1.002 1.00 86.06 84 LYS A C 1
ATOM 667 O O . LYS A 1 84 ? 5.637 -4.606 2.155 1.00 86.06 84 LYS A O 1
ATOM 672 N N . GLN A 1 85 ? 6.153 -3.429 0.316 1.00 82.44 85 GLN A N 1
ATOM 673 C CA . GLN A 1 85 ? 7.476 -2.986 0.787 1.00 82.44 85 GLN A CA 1
ATOM 674 C C . GLN A 1 85 ? 7.682 -1.466 0.708 1.00 82.44 85 GLN A C 1
ATOM 676 O O . GLN A 1 85 ? 8.549 -0.911 1.375 1.00 82.44 85 GLN A O 1
ATOM 681 N N . TYR A 1 86 ? 6.833 -0.768 -0.041 1.00 90.62 86 TYR A N 1
ATOM 682 C CA . TYR A 1 86 ? 6.954 0.650 -0.369 1.00 90.62 86 TYR A CA 1
ATOM 683 C C . TYR A 1 86 ? 5.669 1.413 -0.026 1.00 90.62 86 TYR A C 1
ATOM 685 O O . TYR A 1 86 ? 5.213 2.272 -0.780 1.00 90.62 86 TYR A O 1
ATOM 693 N N . VAL A 1 87 ? 5.084 1.132 1.145 1.00 89.75 87 VAL A N 1
ATOM 694 C CA . VAL A 1 87 ? 3.828 1.757 1.612 1.00 89.75 87 VAL A CA 1
ATOM 695 C C . VAL A 1 87 ? 3.916 3.288 1.609 1.00 89.75 87 VAL A C 1
ATOM 697 O O . VAL A 1 87 ? 2.956 3.973 1.265 1.00 89.75 87 VAL A O 1
ATOM 700 N N . HIS A 1 88 ? 5.077 3.839 1.963 1.00 87.62 88 HIS A N 1
ATOM 701 C CA . HIS A 1 88 ? 5.320 5.281 1.958 1.00 87.62 88 HIS A CA 1
ATOM 702 C C . HIS A 1 88 ? 5.327 5.869 0.536 1.00 87.62 88 HIS A C 1
ATOM 704 O O . HIS A 1 88 ? 4.783 6.954 0.323 1.00 87.62 88 HIS A O 1
ATOM 710 N N . VAL A 1 89 ? 5.875 5.138 -0.442 1.00 89.88 89 VAL A N 1
ATOM 711 C CA . VAL A 1 89 ? 5.857 5.534 -1.856 1.00 89.88 89 VAL A CA 1
ATOM 712 C C . VAL A 1 89 ? 4.431 5.484 -2.390 1.00 89.88 89 VAL A C 1
ATOM 714 O O . VAL A 1 89 ? 3.983 6.463 -2.982 1.00 89.88 89 VAL A O 1
ATOM 717 N N . LEU A 1 90 ? 3.705 4.393 -2.112 1.00 89.38 90 LEU A N 1
ATOM 718 C CA . LEU A 1 90 ? 2.307 4.202 -2.505 1.00 89.38 90 LEU A CA 1
ATOM 719 C C . LEU A 1 90 ? 1.424 5.359 -2.014 1.00 89.38 90 LEU A C 1
ATOM 721 O O . LEU A 1 90 ? 0.727 5.984 -2.809 1.00 89.38 90 LEU A O 1
ATOM 725 N N . LYS A 1 91 ? 1.513 5.701 -0.722 1.00 87.25 91 LYS A N 1
ATOM 726 C CA . LYS A 1 91 ? 0.767 6.827 -0.143 1.00 87.25 91 LYS A CA 1
ATOM 727 C C . LYS A 1 91 ? 1.081 8.144 -0.850 1.00 87.25 91 LYS A C 1
ATOM 729 O O . LYS A 1 91 ? 0.183 8.931 -1.120 1.00 87.25 91 LYS A O 1
ATOM 734 N N . LYS A 1 92 ? 2.350 8.400 -1.175 1.00 86.56 92 LYS A N 1
ATOM 735 C CA . LYS A 1 92 ? 2.757 9.659 -1.807 1.00 86.56 92 LYS A CA 1
ATOM 736 C C . LYS A 1 92 ? 2.272 9.788 -3.250 1.00 86.56 92 LYS A C 1
ATOM 738 O O . LYS A 1 92 ? 1.842 10.875 -3.629 1.00 86.56 92 LYS A O 1
ATOM 743 N N . ILE A 1 93 ? 2.320 8.710 -4.032 1.00 86.06 93 ILE A N 1
ATOM 744 C CA . ILE A 1 93 ? 1.840 8.744 -5.420 1.00 86.06 93 ILE A CA 1
ATOM 745 C C . ILE A 1 93 ? 0.312 8.817 -5.494 1.00 86.06 93 ILE A C 1
ATOM 747 O O . ILE A 1 93 ? -0.205 9.571 -6.310 1.00 86.06 93 ILE A O 1
ATOM 751 N N . GLN A 1 94 ? -0.400 8.153 -4.576 1.00 80.75 94 GLN A N 1
ATOM 752 C CA . GLN A 1 94 ? -1.863 8.232 -4.479 1.00 80.75 94 GLN A CA 1
ATOM 753 C C . GLN A 1 94 ? -2.353 9.595 -3.967 1.00 80.75 94 GLN A C 1
ATOM 755 O O . GLN A 1 94 ? -3.389 10.070 -4.408 1.00 80.75 94 GLN A O 1
ATOM 760 N N . ASN A 1 95 ? -1.594 10.272 -3.099 1.00 67.00 95 ASN A N 1
ATOM 761 C CA . ASN A 1 95 ? -1.964 11.603 -2.600 1.00 67.00 95 ASN A CA 1
ATOM 762 C C . ASN A 1 95 ? -1.817 12.723 -3.646 1.00 67.00 95 ASN A C 1
ATOM 764 O O . ASN A 1 95 ? -2.421 13.781 -3.490 1.00 67.00 95 ASN A O 1
ATOM 768 N N . LYS A 1 96 ? -0.978 12.538 -4.677 1.00 58.91 96 LYS A N 1
ATOM 769 C CA . LYS A 1 96 ? -0.768 13.536 -5.745 1.00 58.91 96 LYS A CA 1
AT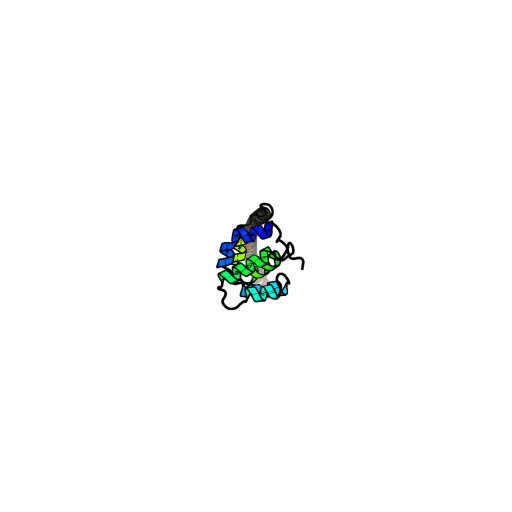OM 770 C C . LYS A 1 96 ? -1.688 13.344 -6.946 1.00 58.91 96 LYS A C 1
ATOM 772 O O . LYS A 1 96 ? -1.943 14.305 -7.670 1.00 58.91 96 LYS A O 1
ATOM 777 N N . GLU A 1 97 ? -2.191 12.134 -7.154 1.00 48.53 97 GLU A N 1
ATOM 778 C CA . GLU A 1 97 ? -3.277 11.881 -8.090 1.00 48.53 97 GLU A CA 1
ATOM 779 C C . GLU A 1 97 ? -4.608 12.201 -7.427 1.00 48.53 97 GLU A C 1
ATOM 781 O O . GLU A 1 97 ? -5.289 11.334 -6.887 1.00 48.53 97 GLU A O 1
ATOM 786 N N . GLY A 1 98 ? -5.007 13.466 -7.488 1.00 45.97 98 GLY A N 1
ATOM 787 C CA . GLY A 1 98 ? -6.406 13.811 -7.292 1.00 45.97 98 GLY A CA 1
ATOM 788 C C . GLY A 1 98 ? -7.270 13.113 -8.346 1.00 45.97 98 GLY A C 1
ATOM 789 O O . GLY A 1 98 ? -7.559 13.689 -9.391 1.00 45.97 98 GLY A O 1
ATOM 790 N N . ARG A 1 99 ? -7.705 11.882 -8.060 1.00 39.16 99 ARG A N 1
ATOM 791 C CA . ARG A 1 99 ? -8.941 11.303 -8.579 1.00 39.16 99 ARG A CA 1
ATOM 792 C C . ARG A 1 99 ? -9.966 11.293 -7.447 1.00 39.16 99 ARG A C 1
ATOM 794 O O . ARG A 1 99 ? -9.879 10.530 -6.492 1.00 39.16 99 ARG A O 1
ATOM 801 N N . THR A 1 100 ? -10.922 12.198 -7.644 1.00 36.88 100 THR A N 1
ATOM 802 C CA . THR A 1 100 ? -12.281 12.261 -7.098 1.00 36.88 100 THR A CA 1
ATOM 803 C C . THR A 1 100 ? -12.413 12.534 -5.601 1.00 36.88 100 THR A C 1
ATOM 805 O O . THR A 1 100 ? -12.612 11.642 -4.772 1.00 36.88 100 THR A O 1
ATOM 808 N N . VAL A 1 101 ? -12.448 13.834 -5.308 1.00 45.69 101 VAL A N 1
ATOM 809 C CA . VAL A 1 101 ? -13.543 14.479 -4.564 1.00 45.69 101 VAL A CA 1
ATOM 810 C C . VAL A 1 101 ? -14.886 13.876 -5.023 1.00 45.69 101 VAL A C 1
ATOM 812 O O . VAL A 1 101 ? -15.515 14.395 -5.931 1.00 45.69 101 VAL A O 1
ATOM 815 N N . ASP A 1 102 ? -15.201 12.675 -4.534 1.00 45.22 102 ASP A N 1
ATOM 816 C CA . ASP A 1 102 ? -16.562 12.131 -4.381 1.00 45.22 102 ASP A CA 1
ATOM 817 C C . ASP A 1 102 ? -16.560 10.821 -3.565 1.00 45.22 102 ASP A C 1
ATOM 819 O O . ASP A 1 102 ? -17.565 10.449 -2.988 1.00 45.22 102 ASP A O 1
ATOM 823 N N . SER A 1 103 ? -15.429 10.112 -3.429 1.00 44.03 103 SER A N 1
ATOM 824 C CA . SER A 1 103 ? -15.339 8.945 -2.520 1.00 44.03 103 SER A CA 1
ATOM 825 C C . SER A 1 103 ? -14.418 9.158 -1.318 1.00 44.03 103 SER A C 1
ATOM 827 O O . SER A 1 103 ? -14.644 8.546 -0.280 1.00 44.03 103 SER A O 1
ATOM 829 N N . GLY A 1 104 ? -13.430 10.054 -1.411 1.00 40.84 104 GLY A N 1
ATOM 830 C CA . GLY A 1 104 ? -12.585 10.435 -0.272 1.00 40.84 104 GLY A CA 1
ATOM 831 C C . GLY A 1 104 ? -13.317 11.347 0.710 1.00 40.84 104 GLY A C 1
ATOM 832 O O . GLY A 1 104 ? -13.313 11.065 1.901 1.00 40.84 104 GLY A O 1
ATOM 833 N N . GLU A 1 105 ? -14.024 12.363 0.201 1.00 47.53 105 GLU A N 1
ATOM 834 C CA . GLU A 1 105 ? -14.872 13.238 1.016 1.00 47.53 105 GLU A CA 1
ATOM 835 C C . GLU A 1 105 ? -16.147 12.542 1.475 1.00 47.53 105 GLU A C 1
ATOM 837 O O . GLU A 1 105 ? -16.500 12.703 2.625 1.00 47.53 105 GLU A O 1
ATOM 842 N N . GLN A 1 106 ? -16.794 11.682 0.682 1.00 47.19 106 GLN A N 1
ATOM 843 C CA . GLN A 1 106 ? -17.910 10.890 1.214 1.00 47.19 106 GLN A CA 1
ATOM 844 C C . GLN A 1 106 ? -17.450 9.852 2.241 1.00 47.19 106 GLN A C 1
ATOM 846 O O . GLN A 1 106 ? -18.199 9.583 3.169 1.00 47.19 106 GLN A O 1
ATOM 851 N N . GLN A 1 107 ? -16.239 9.282 2.153 1.00 48.25 107 GLN A N 1
ATOM 852 C CA . GLN A 1 107 ? -15.728 8.440 3.239 1.00 48.25 107 GLN A CA 1
ATOM 853 C C . GLN A 1 107 ? -15.320 9.262 4.454 1.00 48.25 107 GLN A C 1
ATOM 855 O O . GLN A 1 107 ? -15.669 8.853 5.550 1.00 48.25 107 GLN A O 1
ATOM 860 N N . THR A 1 108 ? -14.637 10.402 4.322 1.00 52.59 108 THR A N 1
ATOM 861 C CA . THR A 1 108 ? -14.307 11.227 5.495 1.00 52.59 108 THR A CA 1
ATOM 862 C C . THR A 1 108 ? -15.541 11.891 6.088 1.00 52.59 108 THR A C 1
ATOM 864 O O . THR A 1 108 ? -15.643 11.913 7.302 1.00 52.59 108 THR A O 1
ATOM 867 N N . GLN A 1 109 ? -16.511 12.330 5.286 1.00 56.62 109 GLN A N 1
ATOM 868 C CA . GLN A 1 109 ? -17.795 12.872 5.738 1.00 56.62 109 GLN A CA 1
ATOM 869 C C . GLN A 1 109 ? -18.689 11.767 6.306 1.00 56.62 109 GLN A C 1
ATOM 871 O O . GLN A 1 109 ? -19.192 11.928 7.401 1.00 56.62 109 GLN A O 1
ATOM 876 N N . SER A 1 110 ? -18.788 10.587 5.676 1.00 61.34 110 SER A N 1
ATOM 877 C CA . SER A 1 110 ? -19.487 9.428 6.264 1.00 61.34 110 SER A CA 1
ATOM 878 C C . SER A 1 110 ? -18.810 8.944 7.544 1.00 61.34 110 SER A C 1
ATOM 880 O O . SER A 1 110 ? -19.492 8.488 8.457 1.00 61.34 110 SER A O 1
ATOM 882 N N . LEU A 1 111 ? -17.479 9.012 7.638 1.00 63.03 111 LEU A N 1
ATOM 883 C CA . LEU A 1 111 ? -16.754 8.701 8.868 1.00 63.03 111 LEU A CA 1
ATOM 884 C C . LEU A 1 111 ? -16.964 9.789 9.924 1.00 63.03 111 LEU A C 1
ATOM 886 O O . LEU A 1 111 ? -17.120 9.425 11.081 1.00 63.03 111 LEU A O 1
ATOM 890 N N . LEU A 1 112 ? -17.009 11.070 9.546 1.00 64.44 112 LEU A N 1
ATOM 891 C CA . LEU A 1 112 ? -17.309 12.202 10.431 1.00 64.44 112 LEU A CA 1
ATOM 892 C C . LEU A 1 112 ? -18.754 12.152 10.940 1.00 64.44 112 LEU A C 1
ATOM 894 O O . LEU A 1 112 ? -18.965 12.317 12.134 1.00 64.44 112 LEU A O 1
ATOM 898 N N . ASP A 1 113 ? -19.721 11.825 10.087 1.00 70.06 113 ASP A N 1
ATOM 899 C CA . ASP A 1 113 ? -21.127 11.639 10.452 1.00 70.06 113 ASP A CA 1
ATOM 900 C C . ASP A 1 113 ? -21.283 10.416 11.366 1.00 70.06 113 ASP A C 1
ATOM 902 O O . ASP A 1 113 ? -21.921 10.492 12.412 1.00 70.06 113 ASP A O 1
ATOM 906 N N . LYS A 1 114 ? -20.598 9.302 11.060 1.00 72.38 114 LYS A N 1
ATOM 907 C CA . LYS A 1 114 ? -20.551 8.126 11.950 1.00 72.38 114 LYS A CA 1
ATOM 908 C C . LYS A 1 114 ? -19.814 8.398 13.263 1.00 72.38 114 LYS A C 1
ATOM 910 O O . LYS A 1 114 ? -20.097 7.727 14.252 1.00 72.38 114 LYS A O 1
ATOM 915 N N . LEU A 1 115 ? -18.840 9.308 13.280 1.00 73.56 115 LEU A N 1
ATOM 916 C CA . LEU A 1 115 ? -18.147 9.754 14.494 1.00 73.56 115 LEU A CA 1
ATOM 917 C C . LEU A 1 115 ? -19.077 10.624 15.343 1.00 73.56 115 LEU A C 1
ATOM 919 O O . LEU A 1 115 ? -19.206 10.360 16.532 1.00 73.56 115 LEU A O 1
ATOM 923 N N . ALA A 1 116 ? -19.800 11.560 14.729 1.00 74.44 116 ALA A N 1
ATOM 924 C CA . ALA A 1 116 ? -20.791 12.392 15.404 1.00 74.44 116 ALA A CA 1
ATOM 925 C C . ALA A 1 116 ? -21.952 11.558 15.976 1.00 74.44 116 ALA A C 1
ATOM 927 O O . ALA A 1 116 ? -22.365 11.766 17.118 1.00 74.44 116 ALA A O 1
ATOM 928 N N . ASP A 1 117 ? -22.430 10.558 15.230 1.00 81.56 117 ASP A N 1
ATOM 929 C CA . ASP A 1 117 ? -23.435 9.612 15.719 1.00 81.56 117 ASP A CA 1
ATOM 930 C C . ASP A 1 117 ? -22.904 8.777 16.888 1.00 81.56 117 ASP A C 1
ATOM 932 O O . ASP A 1 117 ? -23.618 8.555 17.867 1.00 81.56 117 ASP A O 1
ATOM 936 N N . LYS A 1 118 ? -21.635 8.348 16.838 1.00 77.81 118 LYS A N 1
ATOM 937 C CA . LYS A 1 118 ? -20.999 7.650 17.963 1.00 77.81 118 LYS A CA 1
ATOM 938 C C . LYS A 1 118 ? -20.890 8.534 19.195 1.00 77.81 118 LYS A C 1
ATOM 940 O O . LYS A 1 118 ? -21.216 8.056 20.275 1.00 77.81 118 LYS A O 1
ATOM 945 N N . ASP A 1 119 ? -20.489 9.793 19.055 1.00 84.00 119 ASP A N 1
ATOM 946 C CA . ASP A 1 119 ? -20.396 10.724 20.184 1.00 84.00 119 ASP A CA 1
ATOM 947 C C . ASP A 1 119 ? -21.770 10.971 20.818 1.00 84.00 119 ASP A C 1
ATOM 949 O O . ASP A 1 119 ? -21.896 11.001 22.044 1.00 84.00 119 ASP A O 1
ATOM 953 N N . ARG A 1 120 ? -22.827 11.045 20.001 1.00 84.56 120 ARG A N 1
ATOM 954 C CA . ARG A 1 120 ? -24.208 11.153 20.483 1.00 84.56 120 ARG A CA 1
ATOM 955 C C . ARG A 1 120 ? -24.678 9.888 21.205 1.00 84.56 120 ARG A C 1
ATOM 957 O O . ARG A 1 120 ? -25.284 9.986 22.268 1.00 84.56 120 ARG A O 1
ATOM 964 N N . ILE A 1 121 ? -24.372 8.705 20.671 1.00 85.44 121 ILE A N 1
ATOM 965 C CA . ILE A 1 121 ? -24.674 7.423 21.328 1.00 85.44 121 ILE A CA 1
ATOM 966 C C . ILE A 1 121 ? -23.911 7.307 22.654 1.00 85.44 121 ILE A C 1
ATOM 968 O O . ILE A 1 121 ? -24.487 6.891 23.655 1.00 85.44 121 ILE A O 1
ATOM 972 N N . ILE A 1 122 ? -22.639 7.709 22.686 1.00 88.12 122 ILE A N 1
ATOM 973 C CA . ILE A 1 122 ? -21.813 7.705 23.899 1.00 88.12 122 ILE A CA 1
ATOM 974 C C . ILE A 1 122 ? -22.383 8.669 24.945 1.00 88.12 122 ILE A C 1
ATOM 976 O O . ILE A 1 122 ? -22.443 8.306 26.118 1.00 88.12 122 ILE A O 1
ATOM 980 N N . ALA A 1 123 ? -22.822 9.865 24.545 1.00 88.69 123 ALA A N 1
ATOM 981 C CA . ALA A 1 123 ? -23.454 10.821 25.452 1.00 88.69 123 ALA A CA 1
ATOM 982 C C . ALA A 1 123 ? -24.737 10.248 26.075 1.00 88.69 123 ALA A C 1
ATOM 984 O O . ALA A 1 123 ? -24.867 10.262 27.297 1.00 88.69 123 ALA A O 1
ATOM 985 N N . ASN A 1 124 ? -25.615 9.656 25.259 1.00 88.31 124 ASN A N 1
ATOM 986 C CA . ASN A 1 124 ? -26.852 9.035 25.737 1.00 88.31 124 ASN A CA 1
ATOM 987 C C . ASN A 1 124 ? -26.577 7.857 26.685 1.00 88.31 124 ASN A C 1
ATOM 989 O O . ASN A 1 124 ? -27.160 7.783 27.760 1.00 88.31 124 ASN A O 1
ATOM 993 N N . LEU A 1 125 ? -25.648 6.960 26.330 1.00 87.50 125 LEU A N 1
ATOM 994 C CA . LEU A 1 125 ? -25.265 5.836 27.193 1.00 87.50 125 LEU A CA 1
ATOM 995 C C . LEU A 1 125 ? -24.642 6.307 28.508 1.00 87.50 125 LEU A C 1
ATOM 997 O O . LEU A 1 125 ? -24.778 5.645 29.535 1.00 87.50 125 LEU A O 1
ATOM 1001 N N . LYS A 1 126 ? -23.921 7.430 28.491 1.00 91.56 126 LYS A N 1
ATOM 1002 C CA . LYS A 1 126 ? -23.347 8.014 29.702 1.00 91.56 126 LYS A CA 1
ATOM 1003 C C . LYS A 1 126 ? -24.437 8.590 30.604 1.00 91.56 126 LYS A C 1
ATOM 1005 O O . LYS A 1 126 ? -24.370 8.380 31.809 1.00 91.56 126 LYS A O 1
ATOM 1010 N N . GLU A 1 127 ? -25.427 9.269 30.035 1.00 91.56 127 GLU A N 1
ATOM 1011 C CA . GLU A 1 127 ? -26.578 9.794 30.775 1.00 91.56 127 GLU A CA 1
ATOM 1012 C C . GLU A 1 127 ? -27.425 8.664 31.381 1.00 91.56 127 GLU A C 1
ATOM 1014 O O . GLU A 1 127 ? -27.722 8.695 32.573 1.00 91.56 127 GLU A O 1
ATOM 1019 N N . GLU A 1 128 ? -27.709 7.608 30.612 1.00 91.06 128 GLU A N 1
ATOM 1020 C CA . GLU A 1 128 ? -28.426 6.423 31.098 1.00 91.06 128 GLU A CA 1
ATOM 1021 C C . GLU A 1 128 ? -27.661 5.717 32.228 1.00 91.06 128 GLU A C 1
ATOM 1023 O O . GLU A 1 128 ? -28.247 5.363 33.249 1.00 91.06 128 GLU A O 1
ATOM 1028 N N . ASN A 1 129 ? -26.335 5.578 32.108 1.00 88.94 129 ASN A N 1
ATOM 1029 C CA . ASN A 1 129 ? -25.512 5.014 33.182 1.00 88.94 129 ASN A CA 1
ATOM 1030 C C . ASN A 1 129 ? -25.526 5.866 34.458 1.00 88.94 129 ASN A C 1
ATOM 1032 O O . ASN A 1 129 ? -25.494 5.306 35.552 1.00 88.94 129 ASN A O 1
ATOM 1036 N N . GLU A 1 130 ? -25.545 7.196 34.351 1.00 93.19 130 GLU A N 1
ATOM 1037 C CA . GLU A 1 130 ? -25.652 8.058 35.533 1.00 93.19 130 GLU A CA 1
ATOM 1038 C C . GLU A 1 130 ? -27.045 7.971 36.172 1.00 93.19 130 GLU A C 1
ATOM 1040 O O . GLU A 1 130 ? -27.133 7.885 37.395 1.00 93.19 130 GLU A O 1
ATOM 1045 N N . SER A 1 131 ? -28.117 7.872 35.377 1.00 92.38 131 SER A N 1
ATOM 1046 C CA . SER A 1 131 ? -29.466 7.607 35.902 1.00 92.38 131 SER A CA 1
ATOM 1047 C C . SER A 1 131 ? -29.531 6.265 36.637 1.00 92.38 131 SER A C 1
ATOM 1049 O O . SER A 1 131 ? -29.963 6.208 37.784 1.00 92.38 131 SER A O 1
ATOM 1051 N N . LEU A 1 132 ? -29.016 5.191 36.030 1.00 92.56 132 LEU A N 1
ATOM 1052 C CA . LEU A 1 132 ? -29.006 3.859 36.641 1.00 92.56 132 LEU A CA 1
ATOM 1053 C C . LEU A 1 132 ? -28.185 3.808 37.935 1.00 92.56 132 LEU A C 1
ATOM 1055 O O . LEU A 1 132 ? -28.538 3.080 38.861 1.00 92.56 132 LEU A O 1
ATOM 1059 N N . LYS A 1 133 ? -27.094 4.577 38.034 1.00 93.50 133 LYS A N 1
ATOM 1060 C CA . LYS A 1 133 ? -26.333 4.700 39.288 1.00 93.50 133 LYS A CA 1
ATOM 1061 C C . LYS A 1 133 ? -27.150 5.357 40.394 1.00 93.50 133 LYS A C 1
ATOM 1063 O O . LYS A 1 133 ? -27.027 4.941 41.547 1.00 93.50 133 LYS A O 1
ATOM 1068 N N . ILE A 1 134 ? -27.940 6.378 40.063 1.00 94.00 134 ILE A N 1
ATOM 1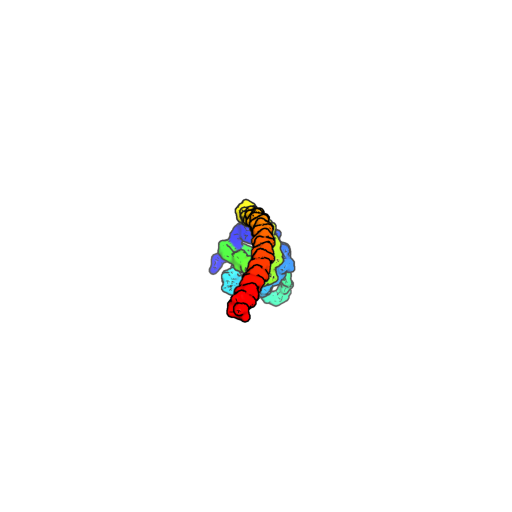069 C CA . ILE A 1 134 ? -28.818 7.050 41.027 1.00 94.00 134 ILE A CA 1
ATOM 1070 C C . ILE A 1 134 ? -29.871 6.058 41.524 1.00 94.00 134 ILE A C 1
ATOM 1072 O O . ILE A 1 134 ? -29.956 5.838 42.732 1.00 94.00 134 ILE A O 1
ATOM 1076 N N . ASP A 1 135 ? -30.563 5.377 40.60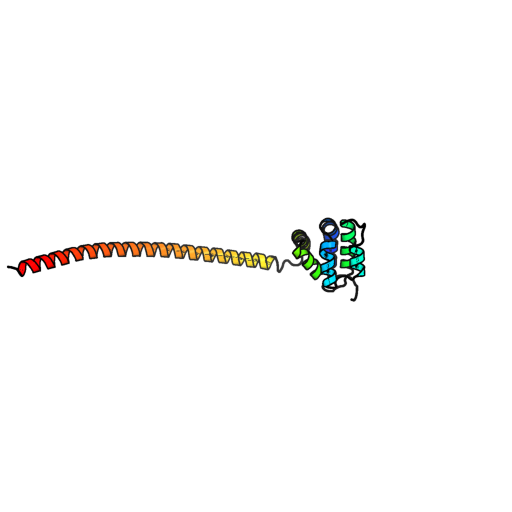9 1.00 94.19 135 ASP A N 1
ATOM 1077 C CA . ASP A 1 135 ? -31.594 4.388 40.947 1.00 94.19 135 ASP A CA 1
ATOM 1078 C C . ASP A 1 135 ? -31.027 3.239 41.795 1.00 94.19 135 ASP A C 1
ATOM 1080 O O . ASP A 1 135 ? -31.624 2.822 42.789 1.00 94.19 135 ASP A O 1
ATOM 1084 N N . LEU A 1 136 ? -29.830 2.746 41.452 1.00 93.12 136 LEU A N 1
ATOM 1085 C CA . LEU A 1 136 ? -29.149 1.713 42.232 1.00 93.12 136 LEU A CA 1
ATOM 1086 C C . LEU A 1 136 ? -28.811 2.198 43.647 1.00 93.12 136 LEU A C 1
ATOM 1088 O O . LEU A 1 136 ? -28.939 1.441 44.608 1.00 93.12 136 LEU A O 1
ATOM 1092 N N . THR A 1 137 ? -28.381 3.452 43.785 1.00 94.06 137 THR A N 1
ATOM 1093 C CA . THR A 1 137 ? -28.050 4.040 45.090 1.00 94.06 137 THR A CA 1
ATOM 1094 C C . THR A 1 137 ? -29.299 4.186 45.958 1.00 94.06 137 THR A C 1
ATOM 1096 O O . THR A 1 137 ? -29.260 3.891 47.153 1.00 94.06 137 THR A O 1
ATOM 1099 N N . GLU A 1 138 ? -30.424 4.585 45.365 1.00 94.69 138 GLU A N 1
ATOM 1100 C CA . GLU A 1 138 ? -31.708 4.664 46.060 1.00 94.69 138 GLU A CA 1
ATOM 1101 C C . GLU A 1 138 ? -32.208 3.276 46.486 1.00 94.69 138 GLU A C 1
ATOM 1103 O O . GLU A 1 138 ? -32.599 3.080 47.638 1.00 94.69 138 GLU A O 1
ATOM 1108 N N . ALA A 1 139 ? -32.102 2.278 45.605 1.00 92.75 139 ALA A N 1
ATOM 1109 C CA . ALA A 1 139 ? -32.459 0.900 45.925 1.00 92.75 139 ALA A CA 1
ATOM 1110 C C . ALA A 1 139 ? -31.610 0.329 47.073 1.00 92.75 139 ALA A C 1
ATOM 1112 O O . ALA A 1 139 ? -32.148 -0.328 47.965 1.00 92.75 139 ALA A O 1
ATOM 1113 N N . LEU A 1 140 ? -30.300 0.605 47.091 1.00 92.81 140 LEU A N 1
ATOM 1114 C CA . LEU A 1 140 ? -29.415 0.192 48.185 1.00 92.81 140 LEU A CA 1
ATOM 1115 C C . LEU A 1 140 ? -29.835 0.814 49.519 1.00 92.81 140 LEU A C 1
ATOM 1117 O O . LEU A 1 140 ? -29.913 0.106 50.521 1.00 92.81 140 LEU A O 1
ATOM 1121 N N . LYS A 1 141 ? -30.188 2.103 49.522 1.00 93.06 141 LYS A N 1
ATOM 1122 C CA . LYS A 1 141 ? -30.683 2.781 50.723 1.00 93.06 141 LYS A CA 1
ATOM 1123 C C . LYS A 1 141 ? -31.971 2.141 51.251 1.00 93.06 141 LYS A C 1
ATOM 1125 O O . LYS A 1 141 ? -32.089 1.917 52.451 1.00 93.06 141 LYS A O 1
ATOM 1130 N N . ASN A 1 142 ? -32.904 1.796 50.363 1.00 94.00 142 ASN A N 1
ATOM 1131 C CA . ASN A 1 142 ? -34.148 1.126 50.748 1.00 94.00 142 ASN A CA 1
ATOM 1132 C C . ASN A 1 142 ? -33.891 -0.265 51.347 1.00 94.00 142 ASN A C 1
ATOM 1134 O O . ASN A 1 142 ? -34.533 -0.647 52.322 1.00 94.00 142 ASN A O 1
ATOM 1138 N N . VAL A 1 143 ? -32.935 -1.017 50.791 1.00 93.56 143 VAL A N 1
ATOM 1139 C CA . VAL A 1 143 ? -32.528 -2.317 51.345 1.00 93.56 143 VAL A CA 1
ATOM 1140 C C . VAL A 1 143 ? -31.946 -2.163 52.748 1.00 93.56 143 VAL A C 1
ATOM 1142 O O . VAL A 1 143 ? -32.236 -2.989 53.611 1.00 93.56 143 VAL A O 1
ATOM 1145 N N . ASP A 1 144 ? -31.143 -1.131 52.992 1.00 92.69 144 ASP A N 1
ATOM 1146 C CA . ASP A 1 144 ? -30.570 -0.898 54.317 1.00 92.69 144 ASP A CA 1
ATOM 1147 C C . ASP A 1 144 ? -31.641 -0.500 55.343 1.00 92.69 144 ASP A C 1
ATOM 1149 O O . ASP A 1 144 ? -31.649 -1.061 56.437 1.00 92.69 144 ASP A O 1
ATOM 1153 N N . SER A 1 145 ? -32.619 0.334 54.973 1.00 90.50 145 SER A N 1
ATOM 1154 C CA . SER A 1 145 ? -33.778 0.617 55.837 1.00 90.50 145 SER A CA 1
ATOM 1155 C C . SER A 1 145 ? -34.593 -0.643 56.160 1.00 90.50 145 SER A C 1
ATOM 1157 O O . SER A 1 145 ? -34.926 -0.882 57.316 1.00 90.50 145 SER A O 1
ATOM 1159 N N . LEU A 1 146 ? -34.846 -1.511 55.174 1.00 92.38 146 LEU A N 1
ATOM 1160 C CA . LEU A 1 146 ? -35.556 -2.777 55.408 1.00 92.38 146 LEU A CA 1
ATOM 1161 C C . LEU A 1 146 ? -34.778 -3.739 56.319 1.00 92.38 146 LEU A C 1
ATOM 1163 O O . LEU A 1 146 ? -35.384 -4.503 57.070 1.00 92.38 146 LEU A O 1
ATOM 1167 N N . LYS A 1 147 ? -33.440 -3.735 56.262 1.00 92.25 147 LYS A N 1
ATOM 1168 C CA . LYS A 1 147 ? -32.616 -4.529 57.187 1.00 92.25 147 LYS A CA 1
ATOM 1169 C C . LYS A 1 147 ? -32.742 -4.031 58.623 1.00 92.25 147 LYS A C 1
ATOM 1171 O O . LYS A 1 147 ? -32.775 -4.863 59.527 1.00 92.25 147 LYS A O 1
ATOM 1176 N N . GLU A 1 148 ? -32.798 -2.716 58.829 1.00 91.81 148 GLU A N 1
ATOM 1177 C CA . GLU A 1 148 ? -33.013 -2.132 60.156 1.00 91.81 148 GLU A CA 1
ATOM 1178 C C . GLU A 1 148 ? -34.382 -2.549 60.711 1.00 91.81 148 GLU A C 1
ATOM 1180 O O . GLU A 1 148 ? -34.435 -3.116 61.803 1.00 91.81 148 GLU A O 1
ATOM 1185 N N . GLU A 1 149 ? -35.455 -2.420 59.925 1.00 92.00 149 GLU A N 1
ATOM 1186 C CA . GLU A 1 149 ? -36.806 -2.845 60.332 1.00 92.00 14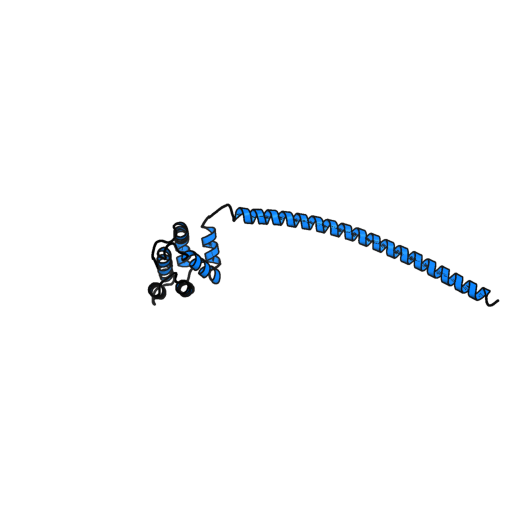9 GLU A CA 1
ATOM 1187 C C . GLU A 1 149 ? -36.881 -4.348 60.659 1.00 92.00 149 GLU A C 1
ATOM 1189 O O . GLU A 1 149 ? -37.456 -4.753 61.671 1.00 92.00 149 GLU A O 1
ATOM 1194 N N . LEU A 1 150 ? -36.259 -5.204 59.839 1.00 89.00 150 LEU A N 1
ATOM 1195 C CA . LEU A 1 150 ? -36.190 -6.646 60.106 1.00 89.00 150 LEU A CA 1
ATOM 1196 C C . LEU A 1 150 ? -35.405 -6.970 61.380 1.00 89.00 150 LEU A C 1
ATOM 1198 O O . LEU A 1 150 ? -35.741 -7.929 62.079 1.00 89.00 150 LEU A O 1
ATOM 1202 N N . SER A 1 151 ? -34.357 -6.201 61.680 1.00 89.38 151 SER A N 1
ATOM 1203 C CA . SER A 1 151 ? -33.581 -6.388 62.905 1.00 89.38 151 SER A CA 1
ATOM 1204 C C . SER A 1 151 ? -34.402 -6.042 64.147 1.00 89.38 151 SER A C 1
ATOM 1206 O O . SER A 1 151 ? -34.366 -6.796 65.118 1.00 89.38 151 SER A O 1
ATOM 1208 N N . GLU A 1 152 ? -35.207 -4.978 64.083 1.00 89.50 152 GLU A N 1
ATOM 1209 C CA . GLU A 1 152 ? -36.121 -4.574 65.153 1.00 89.50 152 GLU A CA 1
ATOM 1210 C C . GLU A 1 152 ? -37.202 -5.640 65.376 1.00 89.50 152 GLU A C 1
ATOM 1212 O O . GLU A 1 152 ? -37.362 -6.148 66.486 1.00 89.50 152 GLU A O 1
ATOM 1217 N N . PHE A 1 153 ? -37.834 -6.110 64.297 1.00 90.12 153 PHE A N 1
ATOM 1218 C CA . PHE A 1 153 ? -38.850 -7.160 64.380 1.00 90.12 153 PHE A CA 1
ATOM 1219 C C . PHE A 1 153 ? -38.293 -8.489 64.919 1.00 90.12 153 PHE A C 1
ATOM 1221 O O . PHE A 1 153 ? -38.969 -9.216 65.650 1.00 90.12 153 PHE A O 1
ATOM 1228 N N . SER A 1 154 ? -37.036 -8.817 64.597 1.00 88.88 154 SER A N 1
ATOM 1229 C CA . SER A 1 154 ? -36.373 -10.006 65.141 1.00 88.88 154 SER A CA 1
ATOM 1230 C C . SER A 1 154 ? -36.181 -9.924 66.657 1.00 88.88 154 SER A C 1
ATOM 1232 O O . SER A 1 154 ? -36.262 -10.957 67.323 1.00 88.88 154 SER A O 1
ATOM 1234 N N . VAL A 1 155 ? -35.905 -8.738 67.207 1.00 88.62 155 VAL A N 1
ATOM 1235 C CA . VAL A 1 155 ? -35.778 -8.541 68.660 1.00 88.62 155 VAL A CA 1
ATOM 1236 C C . VAL A 1 155 ? -37.135 -8.730 69.335 1.00 88.62 155 VAL A C 1
ATOM 1238 O O . VAL A 1 155 ? -37.221 -9.442 70.339 1.00 88.62 155 VAL A O 1
ATOM 1241 N N . ASP A 1 156 ? -38.199 -8.182 68.748 1.00 90.88 156 ASP A N 1
ATOM 1242 C CA . ASP A 1 156 ? -39.559 -8.315 69.274 1.00 90.88 156 ASP A CA 1
ATOM 1243 C C . ASP A 1 156 ? -40.031 -9.774 69.317 1.00 90.88 156 ASP A C 1
ATOM 1245 O O . ASP A 1 156 ? -40.584 -10.219 70.326 1.00 90.88 156 ASP A O 1
ATOM 1249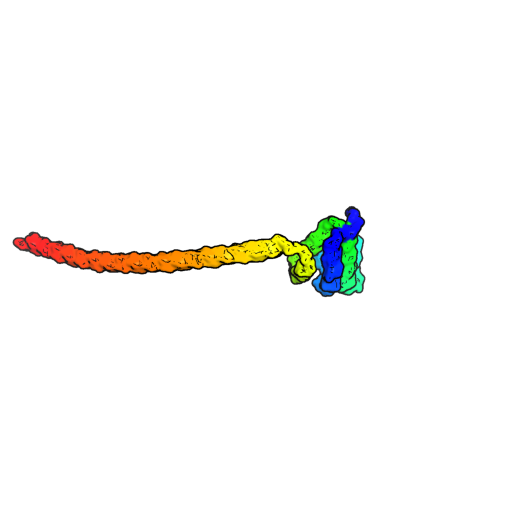 N N . ILE A 1 157 ? -39.756 -10.559 68.265 1.00 89.25 157 ILE A N 1
ATOM 1250 C CA . ILE A 1 157 ? -40.079 -11.997 68.238 1.00 89.25 157 ILE A CA 1
ATOM 1251 C C . ILE A 1 157 ? -39.366 -12.745 69.372 1.00 89.25 157 ILE A C 1
ATOM 1253 O O . ILE A 1 157 ? -39.983 -13.588 70.025 1.00 89.25 157 ILE A O 1
ATOM 1257 N N . LEU A 1 158 ? -38.086 -12.450 69.621 1.00 86.50 158 LEU A N 1
ATOM 1258 C CA . LEU A 1 158 ? -37.310 -13.107 70.678 1.00 86.50 158 LEU A CA 1
ATOM 1259 C C . LEU A 1 158 ? -37.830 -12.757 72.080 1.00 86.50 158 LEU A C 1
ATOM 1261 O O . LEU A 1 158 ? -37.871 -13.616 72.963 1.00 86.50 158 LEU A O 1
ATOM 1265 N N . LEU A 1 159 ? -38.262 -11.511 72.295 1.00 86.69 159 LEU A N 1
ATOM 1266 C CA . LEU A 1 159 ? -38.898 -11.100 73.550 1.00 86.69 159 LEU A CA 1
ATOM 1267 C C . LEU A 1 159 ? -40.247 -11.806 73.752 1.00 86.69 159 LEU A C 1
ATOM 1269 O O . LEU A 1 159 ? -40.545 -12.286 74.851 1.00 86.69 159 LEU A O 1
ATOM 1273 N N . LEU A 1 160 ? -41.046 -11.932 72.691 1.00 88.44 160 LEU A N 1
ATOM 1274 C CA . LEU A 1 160 ? -42.298 -12.691 72.703 1.00 88.44 160 LEU A CA 1
ATOM 1275 C C . LEU A 1 160 ? -42.069 -14.178 73.004 1.00 88.44 160 LEU A C 1
ATOM 1277 O O . LEU A 1 160 ? -42.774 -14.733 73.844 1.00 88.44 160 LEU A O 1
ATOM 1281 N N . SER A 1 161 ? -41.069 -14.824 72.395 1.00 87.19 161 SER A N 1
ATOM 1282 C CA . SER A 1 161 ? -40.781 -16.237 72.681 1.00 87.19 161 SER A CA 1
ATOM 1283 C C . SER A 1 161 ? -40.341 -16.444 74.131 1.00 87.19 161 SER A C 1
ATOM 1285 O O . SER A 1 161 ? -40.837 -17.344 74.800 1.00 87.19 161 SER A O 1
ATOM 1287 N N . TYR A 1 162 ? -39.474 -15.569 74.650 1.00 86.06 162 TYR A N 1
ATOM 1288 C CA . TYR A 1 162 ? -38.986 -15.658 76.027 1.00 86.06 162 TYR A CA 1
ATOM 1289 C C . TYR A 1 162 ? -40.103 -15.454 77.066 1.00 86.06 162 TYR A C 1
ATOM 1291 O O . TYR A 1 162 ? -40.160 -16.150 78.078 1.00 86.06 162 TYR A O 1
ATOM 1299 N N . THR A 1 163 ? -41.025 -14.520 76.817 1.00 84.94 163 THR A N 1
ATOM 1300 C CA . THR A 1 163 ? -42.180 -14.294 77.705 1.00 84.94 163 THR A CA 1
ATOM 1301 C C . THR A 1 163 ? -43.175 -15.457 77.684 1.00 84.94 163 THR A C 1
ATOM 1303 O O . THR A 1 163 ? -43.689 -15.829 78.740 1.00 84.94 163 THR A O 1
ATOM 1306 N N . LEU A 1 164 ? -43.404 -16.071 76.519 1.00 84.81 164 LEU A N 1
ATOM 1307 C CA . LEU A 1 164 ? -44.190 -17.303 76.383 1.00 84.81 164 LEU A CA 1
ATOM 1308 C C . LEU A 1 164 ? -43.561 -18.478 77.145 1.00 84.81 164 LEU A C 1
ATOM 1310 O O . LEU A 1 164 ? -44.278 -19.181 77.857 1.00 84.81 164 LEU A O 1
ATOM 1314 N N . ASP A 1 165 ? -42.241 -18.660 77.056 1.00 87.81 165 ASP A N 1
ATOM 1315 C CA . ASP A 1 165 ? -41.527 -19.721 77.778 1.00 87.81 165 ASP A CA 1
ATOM 1316 C C . ASP A 1 165 ? -41.658 -19.576 79.300 1.00 87.81 165 ASP A C 1
ATOM 1318 O O . ASP A 1 165 ? -41.892 -20.569 79.993 1.00 87.81 165 ASP A O 1
ATOM 1322 N N . ILE A 1 166 ? -41.566 -18.346 79.824 1.00 86.12 166 ILE A N 1
ATOM 1323 C CA . ILE A 1 166 ? -41.778 -18.063 81.253 1.00 86.12 166 ILE A CA 1
ATOM 1324 C C . ILE A 1 166 ? -43.213 -18.400 81.670 1.00 86.12 166 ILE A C 1
ATOM 1326 O O . ILE A 1 166 ? -43.411 -19.038 82.701 1.00 86.12 166 ILE A O 1
ATOM 1330 N N . LEU A 1 167 ? -44.211 -17.990 80.881 1.00 81.81 167 LEU A N 1
ATOM 1331 C CA . LEU A 1 167 ? -45.627 -18.232 81.182 1.00 81.81 167 LEU A CA 1
ATOM 1332 C C . LEU A 1 167 ? -46.005 -19.719 81.159 1.00 81.81 167 LEU A C 1
ATOM 1334 O O . LEU A 1 167 ? -46.930 -20.108 81.862 1.00 81.81 167 LEU A O 1
ATOM 1338 N N . LEU A 1 168 ? -45.315 -20.543 80.367 1.00 79.19 168 LEU A N 1
ATOM 1339 C CA . LEU A 1 168 ? -45.550 -21.990 80.284 1.00 79.19 168 LEU A CA 1
ATOM 1340 C C . LEU A 1 168 ? -44.855 -22.801 81.396 1.00 79.19 168 LEU A C 1
ATOM 1342 O O . LEU A 1 168 ? -45.194 -23.968 81.581 1.00 79.19 168 LEU A O 1
ATOM 1346 N N . HIS A 1 169 ? -43.895 -22.213 82.122 1.00 71.12 169 HIS A N 1
ATOM 1347 C CA . HIS A 1 169 ? -43.136 -22.869 83.201 1.00 71.12 169 HIS A CA 1
ATOM 1348 C C . HIS A 1 169 ? -43.565 -22.447 84.624 1.00 71.12 169 HIS A C 1
ATOM 1350 O O . HIS A 1 169 ? -42.911 -22.841 85.595 1.00 71.12 169 HIS A O 1
ATOM 1356 N N . ILE A 1 170 ? -44.644 -21.668 84.754 1.00 57.47 170 ILE A N 1
ATOM 1357 C CA . ILE A 1 170 ? -45.300 -21.286 86.021 1.00 57.47 170 ILE A CA 1
ATOM 1358 C C . ILE A 1 170 ? -46.623 -22.044 86.139 1.00 57.47 170 ILE A C 1
ATOM 1360 O O . ILE A 1 170 ? -46.899 -22.558 87.246 1.00 57.47 170 ILE A O 1
#

Foldseek 3Di:
DPWAFADPLLLVLCVVCVVVQLVQDQCLLQLVQCVVVVLADPVLSCVLVPPPDDRSRSSVSVSVSLRRSDHDCSSVSSLVSCVVPPVVSSVVSVVPPPDDPPVVCCVVVVVVVVVVVVVVVVVVVVVVVVVVVVVVVVVVVVVVVVVVVVVVVVVVVVVVVVVVVVVVVD

InterPro domains:
  IPR001315 CARD domain [PF00619] (12-95)
  IPR001315 CARD domain [PS50209] (6-97)
  IPR011029 Death-like domain superfamily [G3DSA:1.10.533.10] (1-103)
  IPR011029 Death-like domain superfamily [SSF47986] (9-98)